Protein AF-A0A381ZLE3-F1 (afdb_monomer_lite)

Secondary structure (DSSP, 8-state):
------------HHHHHHHH-S--HHHHHHH----HHHHHHHHHHHHHHHHHHHHHHHHHHHHHHTTPPPHHHHHHHHHHHHHHHHHHHTTGGGSHHHHHHHHHHHTPPPPSSHHHHHHHHHHHHHHHHHS------------------PPP-PPP-

Structure (mmCIF, N/CA/C/O backbone):
data_AF-A0A381ZLE3-F1
#
_entry.id   AF-A0A381ZLE3-F1
#
loop_
_atom_site.group_PDB
_atom_site.id
_atom_site.type_symbol
_atom_site.label_atom_id
_atom_site.label_alt_id
_atom_site.label_comp_id
_atom_site.label_asym_id
_atom_site.label_entity_id
_atom_site.label_seq_id
_atom_site.pdbx_PDB_ins_code
_atom_site.Cartn_x
_atom_site.Cartn_y
_atom_site.Cartn_z
_atom_site.occupancy
_atom_site.B_iso_or_equiv
_atom_site.auth_seq_id
_atom_site.auth_comp_id
_atom_site.auth_asym_id
_atom_site.auth_atom_id
_atom_site.pdbx_PDB_model_num
ATOM 1 N N . MET A 1 1 ? -39.459 -28.485 33.782 1.00 35.53 1 MET A N 1
ATOM 2 C CA . MET A 1 1 ? -39.740 -27.173 33.158 1.00 35.53 1 MET A CA 1
ATOM 3 C C . MET A 1 1 ? -38.397 -26.520 32.870 1.00 35.53 1 MET A C 1
ATOM 5 O O . MET A 1 1 ? -37.631 -26.327 33.803 1.00 35.53 1 MET A O 1
ATOM 9 N N . LYS A 1 2 ? -38.031 -26.330 31.597 1.00 35.22 2 LYS A N 1
ATOM 10 C CA . LYS A 1 2 ? -36.727 -25.768 31.210 1.00 35.22 2 LYS A CA 1
ATOM 11 C C . LYS A 1 2 ? -36.874 -24.246 31.155 1.00 35.22 2 LYS A C 1
ATOM 13 O O . LYS A 1 2 ? -37.573 -23.749 30.278 1.00 35.22 2 LYS A O 1
ATOM 18 N N . ASN A 1 3 ? -36.272 -23.532 32.107 1.00 38.12 3 ASN A N 1
ATOM 19 C CA . ASN A 1 3 ? -36.198 -22.072 32.072 1.00 38.12 3 ASN A CA 1
ATOM 20 C C . ASN A 1 3 ? -35.254 -21.674 30.935 1.00 38.12 3 ASN A C 1
ATOM 22 O O . ASN A 1 3 ? -34.036 -21.793 31.051 1.00 38.12 3 ASN A O 1
ATOM 26 N N . VAL A 1 4 ? -35.838 -21.253 29.817 1.00 38.81 4 VAL A N 1
ATOM 27 C CA . VAL A 1 4 ? -35.118 -20.635 28.708 1.00 38.81 4 VAL A CA 1
ATOM 28 C C . VAL A 1 4 ? -34.637 -19.282 29.216 1.00 38.81 4 VAL A C 1
ATOM 30 O O . VAL A 1 4 ? -35.418 -18.340 29.330 1.00 38.81 4 VAL A O 1
ATOM 33 N N . GLN A 1 5 ? -33.360 -19.211 29.592 1.00 39.03 5 GLN A N 1
ATOM 34 C CA . GLN A 1 5 ? -32.674 -17.949 29.826 1.00 39.03 5 GLN A CA 1
ATOM 35 C C . GLN A 1 5 ? -32.746 -17.155 28.523 1.00 39.03 5 GLN A C 1
ATOM 37 O O . GLN A 1 5 ? -32.025 -17.431 27.567 1.00 39.03 5 GLN A O 1
ATOM 42 N N . SER A 1 6 ? -33.676 -16.203 28.466 1.00 40.16 6 SER A N 1
ATOM 43 C CA . SER A 1 6 ? -33.737 -15.220 27.400 1.00 40.16 6 SER A CA 1
ATOM 44 C C . SER A 1 6 ? -32.406 -14.478 27.398 1.00 40.16 6 SER A C 1
ATOM 46 O O . SER A 1 6 ? -32.117 -13.707 28.316 1.00 40.16 6 SER A O 1
ATOM 48 N N . SER A 1 7 ? -31.592 -14.714 26.376 1.00 47.06 7 SER A N 1
ATOM 49 C CA . SER A 1 7 ? -30.517 -13.815 25.989 1.00 47.06 7 SER A CA 1
ATOM 50 C C . SER A 1 7 ? -31.157 -12.459 25.686 1.00 47.06 7 SER A C 1
ATOM 52 O O . SER A 1 7 ? -31.645 -12.231 24.578 1.00 47.06 7 SER A O 1
ATOM 54 N N . LEU A 1 8 ? -31.253 -11.593 26.694 1.00 46.62 8 LEU A N 1
ATOM 55 C CA . LEU A 1 8 ? -31.710 -10.218 26.539 1.00 46.62 8 LEU A CA 1
ATOM 56 C C . LEU A 1 8 ? -30.741 -9.540 25.572 1.00 46.62 8 LEU A C 1
ATOM 58 O O . LEU A 1 8 ? -29.634 -9.156 25.948 1.00 46.62 8 LEU A O 1
ATOM 62 N N . GLN A 1 9 ? -31.140 -9.444 24.304 1.00 54.19 9 GLN A N 1
ATOM 63 C CA . GLN A 1 9 ? -30.477 -8.575 23.346 1.00 54.19 9 GLN A CA 1
ATOM 64 C C . GLN A 1 9 ? -30.477 -7.174 23.959 1.00 54.19 9 GLN A C 1
ATOM 66 O O . GLN A 1 9 ? -31.543 -6.615 24.224 1.00 54.19 9 GLN A O 1
ATOM 71 N N . LYS A 1 10 ? -29.285 -6.637 24.258 1.00 67.31 10 LYS A N 1
ATOM 72 C CA . LYS A 1 10 ? -29.141 -5.266 24.753 1.00 67.31 10 LYS A CA 1
ATOM 73 C C . LYS A 1 10 ? -29.778 -4.338 23.722 1.00 67.31 10 LYS A C 1
ATOM 75 O O . LYS A 1 10 ? -29.325 -4.264 22.583 1.00 67.31 10 LYS A O 1
ATOM 80 N N . GLU A 1 11 ? -30.848 -3.672 24.130 1.00 73.50 11 GLU A N 1
ATOM 81 C CA . GLU A 1 11 ? -31.544 -2.691 23.311 1.00 73.50 11 GLU A CA 1
ATOM 82 C C . GLU A 1 11 ? -30.557 -1.572 22.942 1.00 73.50 11 GLU A C 1
ATOM 84 O O . GLU A 1 11 ? -29.908 -0.993 23.814 1.00 73.50 11 GLU A O 1
ATOM 89 N N . SER A 1 12 ? -30.398 -1.289 21.649 1.00 79.19 12 SER A N 1
ATOM 90 C CA . SER A 1 12 ? -29.551 -0.185 21.188 1.00 79.19 12 SER A CA 1
ATOM 91 C C . SER A 1 12 ? -30.136 1.164 21.616 1.00 79.19 12 SER A C 1
ATOM 93 O O . SER A 1 12 ? -31.344 1.295 21.823 1.00 79.19 12 SER A O 1
ATOM 95 N N . HIS A 1 13 ? -29.302 2.209 21.678 1.00 78.88 13 HIS A N 1
ATOM 96 C CA . HIS A 1 13 ? -29.756 3.548 22.069 1.00 78.88 13 HIS A CA 1
ATOM 97 C C . HIS A 1 13 ? -30.965 4.035 21.253 1.00 78.88 13 HI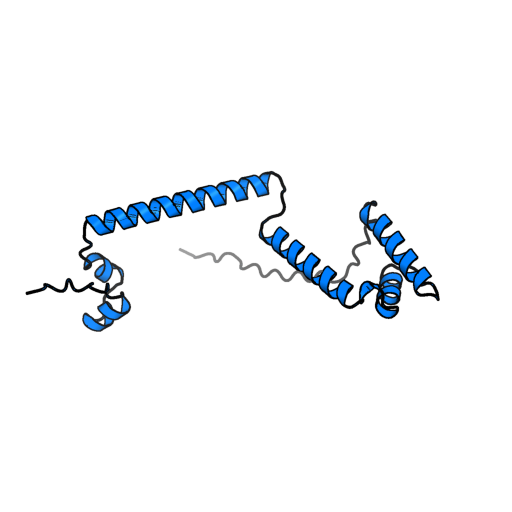S A C 1
ATOM 99 O O . HIS A 1 13 ? -31.898 4.606 21.814 1.00 78.88 13 HIS A O 1
ATOM 105 N N . ASN A 1 14 ? -30.976 3.763 19.945 1.00 82.06 14 ASN A N 1
ATOM 106 C CA . ASN A 1 14 ? -32.079 4.140 19.063 1.00 82.06 14 ASN A CA 1
ATOM 107 C C . ASN A 1 14 ? -33.365 3.363 19.375 1.00 82.06 14 ASN A C 1
ATOM 109 O O . ASN A 1 14 ? -34.442 3.952 19.368 1.00 82.06 14 ASN A O 1
ATOM 113 N N . GLN A 1 15 ? -33.266 2.070 19.695 1.00 84.12 15 GLN A N 1
ATOM 114 C CA . GLN A 1 15 ? -34.423 1.262 20.093 1.00 84.12 15 GLN A CA 1
ATOM 115 C C . GLN A 1 15 ? -35.011 1.760 21.422 1.00 84.12 15 GLN A C 1
ATOM 117 O O . GLN A 1 15 ? -36.205 2.042 21.493 1.00 84.12 15 GLN A O 1
ATOM 122 N N . TYR A 1 16 ? -34.158 2.012 22.419 1.00 78.81 16 TYR A N 1
ATOM 123 C CA . TYR A 1 16 ? -34.592 2.531 23.715 1.00 78.81 16 TYR A CA 1
ATOM 124 C C . TYR A 1 16 ? -35.221 3.923 23.580 1.00 78.81 16 TYR A C 1
ATOM 126 O O . TYR A 1 16 ? -36.303 4.171 24.102 1.00 78.81 16 TYR A O 1
ATOM 134 N N . ARG A 1 17 ? -34.609 4.821 22.798 1.00 80.38 17 ARG A N 1
ATOM 135 C CA . ARG A 1 17 ? -35.159 6.152 22.501 1.00 80.38 17 ARG A CA 1
ATOM 136 C C . ARG A 1 17 ? -36.536 6.084 21.833 1.00 80.38 17 ARG A C 1
ATOM 138 O O . ARG A 1 17 ? -37.420 6.856 22.187 1.00 80.38 17 ARG A O 1
ATOM 145 N N . ASN A 1 18 ? -36.749 5.153 20.908 1.00 83.75 18 ASN A N 1
ATOM 146 C CA . ASN A 1 18 ? -38.061 4.966 20.285 1.00 83.75 18 ASN A CA 1
ATOM 147 C C . ASN A 1 18 ? -39.123 4.478 21.289 1.00 83.75 18 ASN A C 1
ATOM 149 O O . ASN A 1 18 ? -40.297 4.794 21.124 1.00 83.75 18 ASN A O 1
ATOM 153 N N . ARG A 1 19 ? -38.719 3.755 22.343 1.00 82.94 19 ARG A N 1
ATOM 154 C CA . ARG A 1 19 ? -39.610 3.226 23.386 1.00 82.94 19 ARG A CA 1
ATOM 155 C C . ARG A 1 19 ? -39.943 4.227 24.496 1.00 82.94 19 ARG A C 1
ATOM 157 O O . ARG A 1 19 ? -41.088 4.274 24.931 1.00 82.94 19 ARG A O 1
ATOM 164 N N . VAL A 1 20 ? -38.964 4.994 24.983 1.00 81.62 20 VAL A N 1
ATOM 165 C CA . VAL A 1 20 ? -39.142 5.934 26.116 1.00 81.62 20 VAL A CA 1
ATOM 166 C C . VAL A 1 20 ? -39.232 7.411 25.706 1.00 81.62 20 VAL A C 1
ATOM 168 O O . VAL A 1 20 ? -39.428 8.273 26.559 1.00 81.62 20 VAL A O 1
ATOM 171 N N . GLY A 1 21 ? -39.128 7.727 24.413 1.00 82.62 21 GLY A N 1
ATOM 172 C CA . GLY A 1 21 ? -39.251 9.088 23.886 1.00 82.62 21 GLY A CA 1
ATOM 173 C C . GLY A 1 21 ? -37.918 9.843 23.790 1.00 82.62 21 GLY A C 1
ATOM 174 O O . GLY A 1 21 ? -36.839 9.255 23.701 1.00 82.62 21 GLY A O 1
ATOM 175 N N . ARG A 1 22 ? -37.970 11.186 23.750 1.00 80.19 22 ARG A N 1
ATOM 176 C CA . ARG A 1 22 ? -36.767 12.036 23.633 1.00 80.19 22 ARG A CA 1
ATOM 177 C C . ARG A 1 22 ? -35.926 11.964 24.906 1.00 80.19 22 ARG A C 1
ATOM 179 O O . ARG A 1 22 ? -36.110 12.749 25.828 1.00 80.19 22 ARG A O 1
ATOM 186 N N . ILE A 1 23 ? -34.959 11.064 24.903 1.00 81.56 23 ILE A N 1
ATOM 187 C CA . ILE A 1 23 ? -33.950 10.943 25.949 1.00 81.56 23 ILE A CA 1
ATOM 188 C C . ILE A 1 23 ? -32.556 11.210 25.376 1.00 81.56 23 ILE A C 1
ATOM 190 O O . ILE A 1 23 ? -32.327 11.063 24.169 1.00 81.56 23 ILE A O 1
ATOM 194 N N . SER A 1 24 ? -31.599 11.529 26.241 1.00 80.94 24 SER A N 1
ATOM 195 C CA . SER A 1 24 ? -30.193 11.590 25.843 1.00 80.94 24 SER A CA 1
ATOM 196 C C . SER A 1 24 ? -29.525 10.209 25.872 1.00 80.94 24 SER A C 1
ATOM 198 O O . SER A 1 24 ? -29.945 9.298 26.592 1.00 80.94 24 SER A O 1
ATOM 200 N N . GLY A 1 25 ? -28.434 10.054 25.115 1.00 79.31 25 GLY A N 1
ATOM 201 C CA . GLY A 1 25 ? -27.574 8.865 25.188 1.00 79.31 25 GLY A CA 1
ATOM 202 C C . GLY A 1 25 ? -27.047 8.603 26.598 1.00 79.31 25 GLY A C 1
ATOM 203 O O . GLY A 1 25 ? -26.995 7.457 27.036 1.00 79.31 25 GLY A O 1
ATOM 204 N N . HIS A 1 26 ? -26.755 9.668 27.344 1.00 80.12 26 HIS A N 1
ATOM 205 C CA . HIS A 1 26 ? -26.328 9.573 28.735 1.00 80.12 26 HIS A CA 1
ATOM 206 C C . HIS A 1 26 ? -27.421 8.983 29.642 1.00 80.12 26 HIS A C 1
ATOM 208 O O . HIS A 1 26 ? -27.144 8.068 30.411 1.00 80.12 26 HIS A O 1
ATOM 214 N N . GLN A 1 27 ? -28.673 9.437 29.516 1.00 79.50 27 GLN A N 1
ATOM 215 C CA . GLN A 1 27 ? -29.795 8.885 30.289 1.00 79.50 27 GLN A CA 1
ATOM 216 C C . GLN A 1 27 ? -30.044 7.407 29.967 1.00 79.50 27 GLN A C 1
ATOM 218 O O . GLN A 1 27 ? -30.309 6.618 30.871 1.00 79.50 27 GLN A O 1
ATOM 223 N N . HIS A 1 28 ? -29.915 7.015 28.695 1.00 80.94 28 HIS A N 1
ATOM 224 C CA . HIS A 1 28 ? -29.969 5.607 28.308 1.00 80.94 28 HIS A CA 1
ATOM 225 C C . HIS A 1 28 ? -28.863 4.794 28.983 1.00 80.94 28 HIS A C 1
ATOM 227 O O . HIS A 1 28 ? -29.154 3.768 29.590 1.00 80.94 28 HIS A O 1
ATOM 233 N N . LEU A 1 29 ? -27.619 5.270 28.934 1.00 78.00 29 LEU A N 1
ATOM 234 C CA . LEU A 1 29 ? -26.483 4.587 29.547 1.00 78.00 29 LEU A CA 1
ATOM 235 C C . LEU A 1 29 ? -26.682 4.397 31.058 1.00 78.00 29 LEU A C 1
ATOM 237 O O . LEU A 1 29 ? -26.491 3.295 31.559 1.00 78.00 29 LEU A O 1
ATOM 241 N N . MET A 1 30 ? -27.142 5.434 31.765 1.00 80.62 30 MET A N 1
ATOM 242 C CA . MET A 1 30 ? -27.396 5.364 33.212 1.00 80.62 30 MET A CA 1
ATOM 243 C C . MET A 1 30 ? -28.587 4.469 33.576 1.00 80.62 30 MET A C 1
ATOM 245 O O . MET A 1 30 ? -28.649 3.945 34.684 1.00 80.62 30 MET A O 1
ATOM 249 N N . SER A 1 31 ? -29.525 4.261 32.648 1.00 77.38 31 SER A N 1
ATOM 250 C CA . SER A 1 31 ? -30.648 3.335 32.841 1.00 77.38 31 SER A CA 1
ATOM 251 C C . SER A 1 31 ? -30.262 1.860 32.676 1.00 77.38 31 SER A C 1
ATOM 253 O O . SER A 1 31 ? -31.004 0.979 33.116 1.00 77.38 31 SER A O 1
ATOM 255 N N . GLN A 1 32 ? -29.110 1.570 32.059 1.00 75.25 32 GLN A N 1
ATOM 256 C CA . GLN A 1 32 ? -28.642 0.200 31.891 1.00 75.25 32 GLN A CA 1
ATOM 257 C C . GLN A 1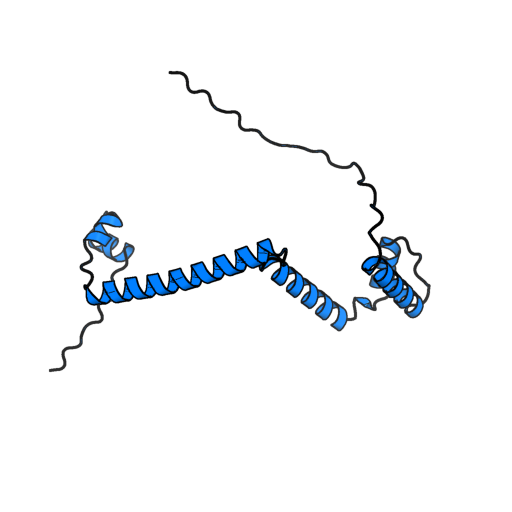 32 ? -28.112 -0.342 33.220 1.00 75.25 32 GLN A C 1
ATOM 259 O O . GLN A 1 32 ? -27.094 0.104 33.744 1.00 75.25 32 GLN A O 1
ATOM 264 N N . LYS A 1 33 ? -28.776 -1.371 33.749 1.00 74.81 33 LYS A N 1
ATOM 265 C CA . LYS A 1 33 ? -28.224 -2.184 34.834 1.00 74.81 33 LYS A CA 1
ATOM 266 C C . LYS A 1 33 ? -27.282 -3.215 34.223 1.00 74.81 33 LYS A C 1
ATOM 268 O O . LYS A 1 33 ? -27.725 -4.258 33.753 1.00 74.81 33 LYS A O 1
ATOM 273 N N . VAL A 1 34 ? -25.993 -2.889 34.173 1.00 72.44 34 VAL A N 1
ATOM 274 C CA . VAL A 1 34 ? -24.963 -3.829 33.718 1.00 72.44 34 VAL A CA 1
ATOM 275 C C . VAL A 1 34 ? -24.628 -4.773 34.867 1.00 72.44 34 VAL A C 1
ATOM 277 O O . VAL A 1 34 ? -24.323 -4.325 35.972 1.00 72.44 34 VAL A O 1
ATOM 280 N N . ASP A 1 35 ? -24.689 -6.075 34.604 1.00 81.56 35 ASP A N 1
ATOM 281 C CA . ASP A 1 35 ? -24.253 -7.094 35.554 1.00 81.56 35 ASP A CA 1
ATOM 282 C C . ASP A 1 35 ? -22.752 -6.904 35.872 1.00 81.56 35 ASP A C 1
ATOM 284 O O . ASP A 1 35 ? -21.945 -6.802 34.937 1.00 81.56 35 ASP A O 1
ATOM 288 N N . PRO A 1 36 ? -22.344 -6.834 37.157 1.00 83.50 36 PRO A N 1
ATOM 289 C CA . PRO A 1 36 ? -20.940 -6.708 37.536 1.00 83.50 36 PRO A CA 1
ATOM 290 C C . PRO A 1 36 ? -20.008 -7.727 36.870 1.00 83.50 36 PRO A C 1
ATOM 292 O O . PRO A 1 36 ? -18.857 -7.384 36.604 1.00 83.50 36 PRO A O 1
ATOM 295 N N . SER A 1 37 ? -20.489 -8.943 36.577 1.00 80.75 37 SER A N 1
ATOM 296 C CA . SER A 1 37 ? -19.701 -9.970 35.879 1.00 80.75 37 SER A CA 1
ATOM 297 C C . SER A 1 37 ? -19.360 -9.544 34.440 1.00 80.75 37 SER A C 1
ATOM 299 O O . SER A 1 37 ? -18.188 -9.433 34.086 1.00 80.75 37 SER A O 1
ATOM 301 N N . GLN A 1 38 ? -20.370 -9.147 33.661 1.00 82.00 38 GLN A N 1
ATOM 302 C CA . GLN A 1 38 ? -20.219 -8.667 32.284 1.00 82.00 38 GLN A CA 1
ATOM 303 C C . GLN A 1 38 ? -19.344 -7.416 32.199 1.00 82.00 38 GLN A C 1
ATOM 305 O O . GLN A 1 38 ? -18.572 -7.252 31.255 1.00 82.00 38 GLN A O 1
ATOM 310 N N . ARG A 1 39 ? -19.449 -6.525 33.193 1.00 83.69 39 ARG A N 1
ATOM 311 C CA . ARG A 1 39 ? -18.613 -5.323 33.256 1.00 83.69 39 ARG A CA 1
ATOM 312 C C . ARG A 1 39 ? -17.136 -5.673 33.433 1.00 83.69 39 ARG A C 1
ATOM 314 O O . ARG A 1 39 ? -16.294 -5.012 32.834 1.00 83.69 39 ARG A O 1
ATOM 321 N N . ARG A 1 40 ? -16.811 -6.693 34.236 1.00 85.94 40 ARG A N 1
ATOM 322 C CA . ARG A 1 40 ? -15.423 -7.152 34.413 1.00 85.94 40 ARG A CA 1
ATOM 323 C C . ARG A 1 40 ? -14.855 -7.711 33.112 1.00 85.94 40 ARG A C 1
ATOM 325 O O . ARG A 1 40 ? -13.782 -7.279 32.714 1.00 85.94 40 ARG A O 1
ATOM 332 N N . GLU A 1 41 ? -15.607 -8.559 32.414 1.00 87.56 41 GLU A N 1
ATOM 333 C CA . GLU A 1 41 ? -15.198 -9.105 31.109 1.00 87.56 41 GLU A CA 1
ATOM 334 C C . GLU A 1 41 ? -15.027 -8.016 30.035 1.00 87.56 41 GLU A C 1
ATOM 336 O O . GLU A 1 41 ? -14.194 -8.123 29.137 1.00 87.56 41 GLU A O 1
ATOM 341 N N . GLU A 1 42 ? -15.838 -6.957 30.068 1.00 87.62 42 GLU A N 1
ATOM 342 C CA . GLU A 1 42 ? -15.689 -5.814 29.161 1.00 87.62 42 GLU A CA 1
ATOM 343 C C . GLU A 1 42 ? -14.429 -4.994 29.467 1.00 87.62 42 GLU A C 1
ATOM 345 O O . GLU A 1 42 ? -13.694 -4.645 28.544 1.00 87.62 42 GLU A O 1
ATOM 350 N N . ILE A 1 43 ? -14.146 -4.742 30.749 1.00 91.00 43 ILE A N 1
ATOM 351 C CA . ILE A 1 43 ? -12.917 -4.065 31.188 1.00 91.00 43 ILE A CA 1
ATOM 352 C C . ILE A 1 43 ? -11.684 -4.885 30.799 1.00 91.00 43 ILE A C 1
ATOM 354 O O . ILE A 1 43 ? -10.718 -4.323 30.288 1.00 91.00 43 ILE A O 1
ATOM 358 N N .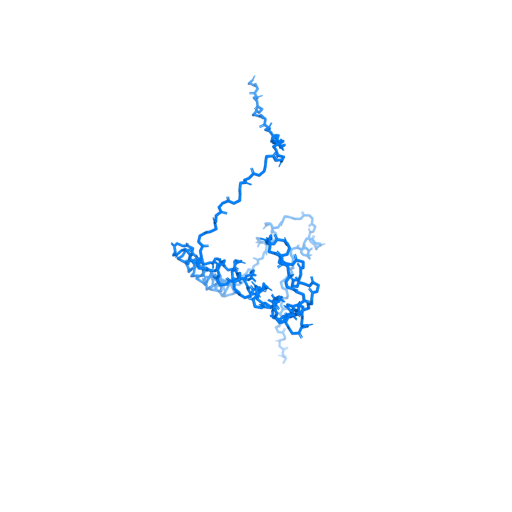 GLU A 1 44 ? -11.729 -6.201 30.997 1.00 93.19 44 GLU A N 1
ATOM 359 C CA . GLU A 1 44 ? -10.646 -7.109 30.626 1.00 93.19 44 GLU A CA 1
ATOM 360 C C . GLU A 1 44 ? -10.384 -7.056 29.116 1.00 93.19 44 GLU A C 1
ATOM 362 O O . GLU A 1 44 ? -9.283 -6.694 28.701 1.00 93.19 44 GLU A O 1
ATOM 367 N N . ARG A 1 45 ? -11.417 -7.246 28.284 1.00 92.62 45 ARG A N 1
ATOM 368 C CA . ARG A 1 45 ? -11.301 -7.115 26.819 1.00 92.62 45 ARG A CA 1
ATOM 369 C C . ARG A 1 45 ? -10.775 -5.751 26.378 1.00 92.62 45 ARG A C 1
ATOM 371 O O . ARG A 1 45 ? -9.971 -5.673 25.449 1.00 92.62 45 ARG A O 1
ATOM 378 N N . PHE A 1 46 ? -11.220 -4.673 27.024 1.00 94.56 46 PHE A N 1
ATOM 379 C CA . PHE A 1 46 ? -10.735 -3.327 26.732 1.00 94.56 46 PHE A CA 1
ATOM 380 C C . PHE A 1 46 ? -9.249 -3.174 27.077 1.00 94.56 46 PHE A C 1
ATOM 382 O O . PHE A 1 46 ? -8.494 -2.604 26.286 1.00 94.56 46 PHE A O 1
ATOM 389 N N . SER A 1 47 ? -8.818 -3.702 28.224 1.00 94.75 47 SER A N 1
ATOM 390 C CA . SER A 1 47 ? -7.419 -3.659 28.654 1.00 94.75 47 SER A CA 1
ATOM 391 C C . SER A 1 47 ? -6.507 -4.451 27.712 1.00 94.75 47 SER A C 1
ATOM 393 O O . SER A 1 47 ? -5.489 -3.925 27.263 1.00 94.75 47 SER A O 1
ATOM 395 N N . GLU A 1 48 ? -6.920 -5.652 27.295 1.00 95.94 48 GLU A N 1
ATOM 396 C CA . GLU A 1 48 ? -6.197 -6.456 26.307 1.00 95.94 48 GLU A CA 1
ATOM 397 C C . GLU A 1 48 ? -6.081 -5.751 24.952 1.00 95.94 48 GLU A C 1
ATOM 399 O O . GLU A 1 48 ? -5.007 -5.724 24.345 1.00 95.94 48 GLU A O 1
ATOM 404 N N . ALA A 1 49 ? -7.180 -5.174 24.457 1.00 95.81 49 ALA A N 1
ATOM 405 C CA . ALA A 1 49 ? -7.181 -4.441 23.196 1.00 95.81 49 ALA A CA 1
ATOM 406 C C . ALA A 1 49 ? -6.272 -3.206 23.267 1.00 95.81 49 ALA A C 1
ATOM 408 O O . ALA A 1 49 ? -5.500 -2.959 22.339 1.00 95.81 49 ALA A O 1
ATOM 409 N N . SER A 1 50 ? -6.324 -2.474 24.381 1.00 94.62 50 SER A N 1
ATOM 410 C CA . SER A 1 50 ? -5.485 -1.298 24.619 1.00 94.62 50 SER A CA 1
ATOM 411 C C . SER A 1 50 ? -4.004 -1.669 24.613 1.00 94.62 50 SER A C 1
ATOM 413 O O . SER A 1 50 ? -3.243 -1.072 23.858 1.00 94.62 50 SER A O 1
ATOM 415 N N . ALA A 1 51 ? -3.613 -2.727 25.331 1.00 96.12 51 ALA A N 1
ATOM 416 C CA . ALA A 1 51 ? -2.230 -3.205 25.358 1.00 96.12 51 ALA A CA 1
ATOM 417 C C . ALA A 1 51 ? -1.727 -3.641 23.967 1.00 96.12 51 ALA A C 1
ATOM 419 O O . ALA A 1 51 ? -0.584 -3.377 23.590 1.00 96.12 51 ALA A O 1
ATOM 420 N N . ARG A 1 52 ? -2.584 -4.282 23.158 1.00 95.31 52 ARG A N 1
ATOM 421 C CA . ARG A 1 52 ? -2.244 -4.649 21.770 1.00 95.31 52 ARG A CA 1
ATOM 422 C C . ARG A 1 52 ? -2.016 -3.423 20.890 1.00 95.31 52 ARG A C 1
ATOM 424 O O . ARG A 1 52 ? -1.081 -3.415 20.090 1.00 95.31 52 ARG A O 1
ATOM 431 N N . ILE A 1 53 ? -2.880 -2.417 21.009 1.00 95.12 53 ILE A N 1
ATOM 432 C CA . ILE A 1 53 ? -2.778 -1.177 20.235 1.00 95.12 53 ILE A CA 1
ATOM 433 C C . ILE A 1 53 ? -1.534 -0.399 20.657 1.00 95.12 53 ILE A C 1
ATOM 435 O O . ILE A 1 53 ? -0.777 0.027 19.791 1.00 95.12 53 ILE A O 1
ATOM 439 N N . GLU A 1 54 ? -1.285 -0.276 21.957 1.00 95.62 54 GLU A N 1
ATOM 440 C CA . GLU A 1 54 ? -0.110 0.401 22.504 1.00 95.62 54 GLU A CA 1
ATOM 441 C C . GLU A 1 54 ? 1.183 -0.235 21.990 1.00 95.62 54 GLU A C 1
ATOM 443 O O . GLU A 1 54 ? 2.012 0.452 21.396 1.00 95.62 54 GLU A O 1
ATOM 448 N N . LYS A 1 55 ? 1.300 -1.567 22.073 1.00 95.56 55 LYS A N 1
ATOM 449 C CA . LYS A 1 55 ? 2.445 -2.299 21.514 1.00 95.56 55 LYS A CA 1
ATOM 450 C C . LYS A 1 55 ? 2.639 -2.029 20.019 1.00 95.56 55 LYS A C 1
ATOM 452 O O . LYS A 1 55 ? 3.769 -1.866 19.563 1.00 95.56 55 LYS A O 1
ATOM 457 N N . LYS A 1 56 ? 1.549 -1.987 19.244 1.00 93.12 56 LYS A N 1
ATOM 458 C CA . LYS A 1 56 ? 1.609 -1.698 17.806 1.00 93.12 56 LYS A CA 1
ATOM 459 C C . LYS A 1 56 ? 2.105 -0.275 17.546 1.00 93.12 56 LYS A C 1
ATOM 461 O O . LYS A 1 56 ? 3.010 -0.093 16.737 1.00 93.12 56 LYS A O 1
ATOM 466 N N . VAL A 1 57 ? 1.553 0.711 18.246 1.00 90.88 57 VAL A N 1
ATOM 467 C CA . VAL A 1 57 ? 1.961 2.115 18.118 1.00 90.88 57 VAL A CA 1
ATOM 468 C C . VAL A 1 57 ? 3.433 2.282 18.490 1.00 90.88 57 VAL A C 1
ATOM 470 O O . VAL A 1 57 ? 4.169 2.915 17.741 1.00 90.88 57 VAL A O 1
ATOM 473 N N . GLN A 1 58 ? 3.888 1.652 19.576 1.00 91.00 58 GLN A N 1
ATOM 474 C CA . GLN A 1 58 ? 5.294 1.658 19.982 1.00 91.00 58 GLN A CA 1
ATOM 475 C C . GLN A 1 58 ? 6.204 1.128 18.865 1.00 91.00 58 GLN A C 1
ATOM 477 O O . GLN A 1 58 ? 7.166 1.790 18.484 1.00 91.00 58 GLN A O 1
ATOM 482 N N . SER A 1 59 ? 5.853 -0.025 18.282 1.00 87.00 59 SER A N 1
ATOM 483 C CA . SER A 1 59 ? 6.627 -0.616 17.185 1.00 87.00 59 SER A CA 1
ATOM 484 C C . SER A 1 59 ? 6.654 0.263 15.931 1.00 87.00 59 SER A C 1
ATOM 486 O O . SER A 1 59 ? 7.684 0.359 15.272 1.00 87.00 59 SER A O 1
ATOM 488 N N . GLU A 1 60 ? 5.552 0.950 15.613 1.00 83.69 60 GLU A N 1
ATOM 489 C CA . GLU A 1 60 ? 5.496 1.879 14.481 1.00 83.69 60 GLU A CA 1
ATOM 490 C C . GLU A 1 60 ? 6.339 3.137 14.739 1.00 83.69 60 GLU A C 1
ATOM 492 O O . GLU A 1 60 ? 7.000 3.625 13.824 1.00 83.69 60 GLU A O 1
ATOM 497 N N . ILE A 1 61 ? 6.361 3.652 15.974 1.00 85.19 61 ILE A N 1
ATOM 498 C CA . ILE A 1 61 ? 7.214 4.785 16.363 1.00 85.19 61 ILE A CA 1
ATOM 499 C C . ILE A 1 61 ? 8.692 4.404 16.257 1.00 85.19 61 ILE A C 1
ATOM 501 O O . ILE A 1 61 ? 9.472 5.167 15.686 1.00 85.19 61 ILE A O 1
ATOM 505 N N . GLU A 1 62 ? 9.079 3.232 16.766 1.00 84.94 62 GLU A N 1
ATOM 506 C CA . GLU A 1 62 ? 10.448 2.722 16.644 1.00 84.94 62 GLU A CA 1
ATOM 507 C C . GLU A 1 62 ? 10.844 2.560 15.173 1.00 84.94 62 GLU A C 1
ATOM 509 O O . GLU A 1 62 ? 11.903 3.038 14.763 1.00 84.94 62 GLU A O 1
ATOM 514 N N . GLU A 1 63 ? 9.966 1.987 14.351 1.00 77.31 63 GLU A N 1
ATOM 515 C CA . GLU A 1 63 ? 10.194 1.837 12.916 1.00 77.31 63 GLU A CA 1
ATOM 516 C C . GLU A 1 63 ? 10.399 3.196 12.218 1.00 77.31 63 GLU A C 1
ATOM 518 O O . GLU A 1 63 ? 11.352 3.377 11.457 1.00 77.31 63 GLU A O 1
ATOM 523 N N . ILE A 1 64 ? 9.561 4.189 12.527 1.00 75.75 64 ILE A N 1
ATOM 524 C CA . ILE A 1 64 ? 9.712 5.557 12.012 1.00 75.75 64 ILE A CA 1
ATOM 525 C C . ILE A 1 64 ? 11.033 6.178 12.486 1.00 75.75 64 ILE A C 1
ATOM 527 O O . ILE A 1 64 ? 11.723 6.815 11.690 1.00 75.75 64 ILE A O 1
ATOM 531 N N . SER A 1 65 ? 11.406 5.982 13.755 1.00 73.38 65 SER A N 1
ATOM 532 C CA . SER A 1 65 ? 12.646 6.528 14.324 1.00 73.38 65 SER A CA 1
ATOM 533 C C . SER A 1 65 ? 13.906 5.952 13.669 1.00 73.38 65 SER A C 1
ATOM 535 O O . SER A 1 65 ? 14.890 6.666 13.496 1.00 73.38 65 SER A O 1
ATOM 537 N N . GLN A 1 66 ? 13.852 4.692 13.227 1.00 80.88 66 GLN A N 1
ATOM 538 C CA . GLN A 1 66 ? 14.929 4.022 12.495 1.00 80.88 66 GLN A CA 1
ATOM 539 C C . GLN A 1 66 ? 14.961 4.391 11.001 1.00 80.88 66 GLN A C 1
ATOM 541 O O . GLN A 1 66 ? 15.762 3.846 10.243 1.00 80.88 66 GLN A O 1
ATOM 546 N N . GLY A 1 67 ? 14.092 5.306 10.552 1.00 71.12 67 GLY A N 1
ATOM 547 C CA . GLY A 1 67 ? 13.983 5.704 9.148 1.00 71.12 67 GLY A CA 1
ATOM 548 C C . GLY A 1 67 ? 13.415 4.605 8.249 1.00 71.12 67 GLY A C 1
ATOM 549 O O . GLY A 1 67 ? 13.504 4.703 7.022 1.00 71.12 67 GLY A O 1
ATOM 550 N N . ALA A 1 68 ? 12.831 3.555 8.830 1.00 69.31 68 ALA A N 1
ATOM 551 C CA . ALA A 1 68 ? 12.231 2.491 8.056 1.00 69.31 68 ALA A CA 1
ATOM 552 C C . ALA A 1 68 ? 10.944 2.990 7.370 1.00 69.31 68 ALA A C 1
ATOM 554 O O . ALA A 1 68 ? 10.213 3.849 7.882 1.00 69.31 68 ALA A O 1
ATOM 555 N N . PRO A 1 69 ? 10.665 2.502 6.150 1.00 70.75 69 PRO A N 1
ATOM 556 C CA . PRO A 1 69 ? 9.527 2.963 5.379 1.00 70.75 69 PRO A CA 1
ATOM 557 C C . PRO A 1 69 ? 8.221 2.651 6.112 1.00 70.75 69 PRO A C 1
ATOM 559 O O . PRO A 1 69 ? 7.917 1.493 6.385 1.00 70.75 69 PRO A O 1
ATOM 562 N N . THR A 1 70 ? 7.414 3.686 6.361 1.00 74.56 70 THR A N 1
ATOM 563 C CA . THR A 1 70 ? 6.088 3.551 6.993 1.00 74.56 70 THR A CA 1
ATOM 564 C C . THR A 1 70 ? 5.230 2.470 6.325 1.00 74.56 70 THR A C 1
ATOM 566 O O . THR A 1 70 ? 5.360 2.210 5.127 1.00 74.56 70 THR A O 1
ATOM 569 N N . VAL A 1 71 ? 4.263 1.896 7.048 1.00 77.69 71 VAL A N 1
ATOM 570 C CA . VAL A 1 71 ? 3.307 0.905 6.505 1.00 77.69 71 VAL A CA 1
ATOM 571 C C . VAL A 1 71 ? 2.673 1.372 5.187 1.00 77.69 71 VAL A C 1
ATOM 573 O O . VAL A 1 71 ? 2.596 0.614 4.219 1.00 77.69 71 VAL A O 1
ATOM 576 N N . ARG A 1 72 ? 2.289 2.651 5.100 1.00 76.56 72 ARG A N 1
ATOM 577 C CA . ARG A 1 72 ? 1.753 3.254 3.869 1.00 76.56 72 ARG A CA 1
ATOM 578 C C . ARG A 1 72 ? 2.781 3.264 2.735 1.00 76.56 72 ARG A C 1
ATOM 580 O O . ARG A 1 72 ? 2.423 3.045 1.580 1.00 76.56 72 ARG A O 1
ATOM 587 N N . HIS A 1 73 ? 4.046 3.539 3.042 1.00 79.19 73 HIS A N 1
ATOM 588 C CA . HIS A 1 73 ? 5.129 3.470 2.066 1.00 79.19 73 HIS A CA 1
ATOM 589 C C . HIS A 1 73 ? 5.351 2.029 1.589 1.00 79.19 73 HIS A C 1
ATOM 591 O O . HIS A 1 73 ? 5.403 1.803 0.383 1.00 79.19 73 HIS A O 1
ATOM 597 N N . LYS A 1 74 ? 5.369 1.048 2.499 1.00 81.69 74 LYS A N 1
ATOM 598 C CA . LYS A 1 74 ? 5.452 -0.380 2.149 1.00 81.69 74 LYS A CA 1
ATOM 599 C C . LYS A 1 74 ? 4.311 -0.805 1.228 1.00 81.69 74 LYS A C 1
ATOM 601 O O . LYS A 1 74 ? 4.561 -1.397 0.186 1.00 81.69 74 LYS A O 1
ATOM 606 N N . GLN A 1 75 ? 3.071 -0.433 1.546 1.00 84.25 75 GLN A N 1
ATOM 607 C CA . GLN A 1 75 ? 1.913 -0.722 0.693 1.00 84.25 75 GLN A CA 1
ATOM 608 C C . GLN A 1 75 ? 2.052 -0.110 -0.705 1.00 84.25 75 GLN A C 1
ATOM 610 O O . GLN A 1 75 ? 1.771 -0.777 -1.699 1.00 84.25 75 GLN A O 1
ATOM 615 N N . LYS A 1 76 ? 2.533 1.137 -0.804 1.00 85.00 76 LYS A N 1
ATOM 616 C CA . LYS A 1 76 ? 2.819 1.769 -2.101 1.00 85.00 76 LYS A CA 1
ATOM 617 C C . LYS A 1 76 ? 3.906 1.025 -2.878 1.00 85.00 76 LYS A C 1
ATOM 619 O O . LYS A 1 76 ? 3.765 0.867 -4.088 1.00 85.00 76 LYS A O 1
ATOM 624 N N . LEU A 1 77 ? 4.970 0.574 -2.211 1.00 84.19 77 LEU A N 1
ATOM 625 C CA . LEU A 1 77 ? 6.031 -0.210 -2.846 1.00 84.19 77 LEU A CA 1
ATOM 626 C C . LEU A 1 77 ? 5.499 -1.544 -3.374 1.00 84.19 77 LEU A C 1
ATOM 628 O O . LEU A 1 77 ? 5.769 -1.876 -4.524 1.00 84.19 77 LEU A O 1
ATOM 632 N N . VAL A 1 78 ? 4.691 -2.255 -2.584 1.00 87.31 78 VAL A N 1
ATOM 633 C CA . VAL A 1 78 ? 4.051 -3.513 -2.999 1.00 87.31 78 VAL A CA 1
ATOM 634 C C . VAL A 1 78 ? 3.132 -3.286 -4.198 1.00 87.31 78 VAL A C 1
ATOM 636 O O . VAL A 1 78 ? 3.243 -3.989 -5.197 1.00 87.31 78 VAL A O 1
ATOM 639 N N . ALA A 1 79 ? 2.276 -2.262 -4.159 1.00 90.06 79 ALA A N 1
ATOM 640 C CA . ALA A 1 79 ? 1.405 -1.928 -5.286 1.00 90.06 79 ALA A CA 1
ATOM 641 C C . ALA A 1 79 ? 2.209 -1.612 -6.559 1.00 90.06 79 ALA A C 1
ATOM 643 O O . ALA A 1 79 ? 1.880 -2.096 -7.641 1.00 90.06 79 ALA A O 1
ATOM 644 N N . LYS A 1 80 ? 3.305 -0.853 -6.426 1.00 88.38 80 LYS A N 1
ATOM 645 C CA . LYS A 1 80 ? 4.210 -0.546 -7.539 1.00 88.38 80 LYS A CA 1
ATOM 646 C C . LYS A 1 80 ? 4.882 -1.807 -8.091 1.00 88.38 80 LYS A C 1
ATOM 648 O O . LYS A 1 80 ? 4.959 -1.957 -9.304 1.00 88.38 80 LYS A O 1
ATOM 653 N N . GLN A 1 81 ? 5.356 -2.706 -7.230 1.00 89.00 81 GLN A N 1
ATOM 654 C CA . GLN A 1 81 ? 5.962 -3.972 -7.653 1.00 89.00 81 GLN A CA 1
ATOM 655 C C . GLN A 1 81 ? 4.955 -4.862 -8.382 1.00 89.00 81 GLN A C 1
ATOM 657 O O . GLN A 1 81 ? 5.282 -5.397 -9.438 1.00 89.00 81 GLN A O 1
ATOM 662 N N . ASN A 1 82 ? 3.726 -4.954 -7.876 1.00 91.81 82 ASN A N 1
ATOM 663 C CA . ASN A 1 82 ? 2.660 -5.721 -8.516 1.00 91.81 82 ASN A CA 1
ATOM 664 C C . ASN A 1 82 ? 2.323 -5.167 -9.904 1.00 91.81 82 ASN A C 1
ATOM 666 O O . ASN A 1 82 ? 2.188 -5.939 -10.849 1.00 91.81 82 ASN A O 1
ATOM 670 N N . GLN A 1 83 ? 2.252 -3.839 -10.045 1.00 90.00 83 GLN A N 1
ATOM 671 C CA . GLN A 1 83 ? 2.041 -3.199 -11.343 1.00 90.00 83 GLN A CA 1
ATOM 672 C C . GLN A 1 83 ? 3.180 -3.519 -12.319 1.00 90.00 83 GLN A C 1
ATOM 674 O O . GLN A 1 83 ? 2.926 -3.943 -13.441 1.00 90.00 83 GLN A O 1
ATOM 679 N N . ILE A 1 84 ? 4.437 -3.398 -11.876 1.00 87.56 84 ILE A N 1
ATOM 680 C CA . ILE A 1 84 ? 5.608 -3.730 -12.702 1.00 87.56 84 ILE A CA 1
ATOM 681 C C . ILE A 1 84 ? 5.581 -5.205 -13.124 1.00 87.56 84 ILE A C 1
ATOM 683 O O . ILE A 1 84 ? 5.871 -5.519 -14.276 1.00 87.56 84 ILE A O 1
ATOM 687 N N . ALA A 1 85 ? 5.239 -6.116 -12.212 1.00 91.44 85 ALA A N 1
ATOM 688 C CA . ALA A 1 85 ? 5.150 -7.542 -12.509 1.00 91.44 85 ALA A CA 1
ATOM 689 C C . ALA A 1 85 ? 4.056 -7.834 -13.544 1.00 91.44 85 ALA A C 1
ATOM 691 O O . ALA A 1 85 ? 4.294 -8.576 -14.497 1.00 91.44 85 ALA A O 1
ATOM 692 N N . TYR A 1 86 ? 2.890 -7.206 -13.391 1.00 91.44 86 TYR A N 1
ATOM 693 C CA . TYR A 1 86 ? 1.783 -7.315 -14.335 1.00 91.44 86 TYR A CA 1
ATOM 694 C C . TYR A 1 86 ? 2.161 -6.791 -15.728 1.00 91.44 86 TYR A C 1
ATOM 696 O O . TYR A 1 86 ? 1.988 -7.486 -16.730 1.00 91.44 86 TYR A O 1
ATOM 704 N N . ASP A 1 87 ? 2.755 -5.601 -15.795 1.00 87.56 87 ASP A N 1
ATOM 705 C CA . ASP A 1 87 ? 3.179 -4.982 -17.052 1.00 87.56 87 ASP A CA 1
ATOM 706 C C . ASP A 1 87 ? 4.298 -5.783 -17.736 1.00 87.56 87 ASP A C 1
ATOM 708 O O . ASP A 1 87 ? 4.311 -5.921 -18.961 1.00 87.56 87 ASP A O 1
ATOM 712 N N . ARG A 1 88 ? 5.206 -6.385 -16.956 1.00 87.62 88 ARG A N 1
ATOM 713 C CA . ARG A 1 88 ? 6.229 -7.307 -17.466 1.00 87.62 88 ARG A CA 1
ATOM 714 C C . ARG A 1 88 ? 5.614 -8.588 -18.021 1.00 87.62 88 ARG A C 1
ATOM 716 O O . ARG A 1 88 ? 5.996 -8.992 -19.112 1.00 87.62 88 ARG A O 1
ATOM 723 N N . ALA A 1 89 ? 4.645 -9.190 -17.331 1.00 88.44 89 ALA A N 1
ATOM 724 C CA . ALA A 1 89 ? 3.948 -10.382 -17.820 1.00 88.44 89 ALA A CA 1
ATOM 725 C C . ALA A 1 89 ? 3.202 -10.123 -19.142 1.00 88.44 89 ALA A C 1
ATOM 727 O O . ALA A 1 89 ? 3.081 -11.017 -19.974 1.00 88.44 89 ALA A O 1
ATOM 728 N N . ARG A 1 90 ? 2.749 -8.884 -19.363 1.00 88.81 90 ARG A N 1
ATOM 729 C CA . ARG A 1 90 ? 2.128 -8.441 -20.619 1.00 88.81 90 ARG A CA 1
ATOM 730 C C . ARG A 1 90 ? 3.142 -8.052 -21.709 1.00 88.81 90 ARG A C 1
ATOM 732 O O . ARG A 1 90 ? 2.737 -7.680 -22.806 1.00 88.81 90 ARG A O 1
ATOM 739 N N . GLY A 1 91 ? 4.443 -8.091 -21.421 1.00 87.25 91 GLY A N 1
ATOM 740 C CA . GLY A 1 91 ? 5.498 -7.691 -22.356 1.00 87.25 91 GLY A CA 1
ATOM 741 C C . GLY A 1 91 ? 5.581 -6.181 -22.606 1.00 87.25 91 GLY A C 1
ATOM 742 O O . GLY A 1 91 ? 6.212 -5.756 -23.571 1.00 87.25 91 GLY A O 1
ATOM 743 N N . ALA A 1 92 ? 4.975 -5.343 -21.754 1.00 85.88 92 ALA A N 1
ATOM 744 C CA . ALA A 1 92 ? 4.949 -3.892 -21.959 1.00 85.88 92 ALA A CA 1
ATOM 745 C C . ALA A 1 92 ? 6.368 -3.296 -22.014 1.00 85.88 92 ALA A C 1
ATOM 747 O O . ALA A 1 92 ? 6.664 -2.500 -22.905 1.00 85.88 92 ALA A O 1
ATOM 748 N N . TYR A 1 93 ? 7.260 -3.753 -21.127 1.00 83.62 93 TYR A N 1
ATOM 749 C CA . TYR A 1 93 ? 8.661 -3.315 -21.050 1.00 83.62 93 TYR A CA 1
ATOM 750 C C . TYR A 1 93 ? 9.548 -3.810 -22.202 1.00 83.62 93 TYR A C 1
ATOM 752 O O . TYR A 1 93 ? 10.687 -3.372 -22.318 1.00 83.62 93 TYR A O 1
ATOM 760 N N . GLU A 1 94 ? 9.044 -4.708 -23.047 1.00 86.00 94 GLU A N 1
ATOM 761 C CA . GLU A 1 94 ? 9.771 -5.244 -24.203 1.00 86.00 94 GLU A CA 1
ATOM 762 C C . GLU A 1 94 ? 9.237 -4.714 -25.535 1.00 86.00 94 GLU A C 1
ATOM 764 O O . GLU A 1 94 ? 9.801 -4.993 -26.591 1.00 86.00 94 GLU A O 1
ATOM 769 N N . SER A 1 95 ? 8.150 -3.943 -25.495 1.00 90.31 95 SER A N 1
ATOM 770 C CA . SER A 1 95 ? 7.547 -3.374 -26.691 1.00 90.31 95 SER A CA 1
ATOM 771 C C . SER A 1 95 ? 8.391 -2.224 -27.243 1.00 90.31 95 SER A C 1
ATOM 773 O O . SER A 1 95 ? 8.873 -1.365 -26.500 1.00 90.31 95 SER A O 1
ATOM 775 N N . ARG A 1 96 ? 8.522 -2.174 -28.575 1.00 90.38 96 ARG A N 1
ATOM 776 C CA . ARG A 1 96 ? 9.245 -1.105 -29.282 1.00 90.38 96 ARG A CA 1
ATOM 777 C C . ARG A 1 96 ? 8.732 0.282 -28.895 1.00 90.38 96 ARG A C 1
ATOM 779 O O . ARG A 1 96 ? 9.525 1.163 -28.603 1.00 90.38 96 ARG A O 1
ATOM 786 N N . THR A 1 97 ? 7.413 0.459 -28.824 1.00 90.38 97 THR A N 1
ATOM 787 C CA . THR A 1 97 ? 6.783 1.745 -28.483 1.00 90.38 97 THR A CA 1
ATOM 788 C C . THR A 1 97 ? 7.152 2.219 -27.080 1.00 90.38 97 THR A C 1
ATOM 790 O O . THR A 1 97 ? 7.471 3.393 -26.897 1.00 90.38 97 THR A O 1
ATOM 793 N N . PHE A 1 98 ? 7.139 1.320 -26.091 1.00 90.81 98 PHE A N 1
ATOM 794 C CA . PHE A 1 98 ? 7.548 1.645 -24.728 1.00 90.81 98 PHE A CA 1
ATOM 795 C C . PHE A 1 98 ? 9.031 2.010 -24.660 1.00 90.81 98 PHE A C 1
ATOM 797 O O . PHE A 1 98 ? 9.377 3.037 -24.070 1.00 90.81 98 PHE A O 1
ATOM 804 N N . LEU A 1 99 ? 9.899 1.185 -25.252 1.00 91.31 99 LEU A N 1
ATOM 805 C CA . LEU A 1 99 ? 11.345 1.393 -25.221 1.00 91.31 99 LEU A CA 1
ATOM 806 C C . LEU A 1 99 ? 11.722 2.701 -25.918 1.00 91.31 99 LEU A C 1
ATOM 808 O O . LEU A 1 99 ? 12.392 3.541 -25.325 1.00 91.31 99 LEU A O 1
ATOM 812 N N . GLU A 1 100 ? 11.200 2.929 -27.118 1.00 93.62 100 GLU A N 1
ATOM 813 C CA . GLU A 1 100 ? 11.453 4.130 -27.906 1.00 93.62 100 GLU A CA 1
ATOM 814 C C . GLU A 1 100 ? 10.980 5.401 -27.186 1.00 93.62 100 GLU A C 1
ATOM 816 O O . GLU A 1 100 ? 11.739 6.363 -27.045 1.00 93.62 100 GLU A O 1
ATOM 821 N N . ALA A 1 101 ? 9.748 5.402 -26.663 1.00 92.88 101 ALA A N 1
ATOM 822 C CA . ALA A 1 101 ? 9.214 6.540 -25.920 1.00 92.88 101 ALA A CA 1
ATOM 823 C C . ALA A 1 101 ? 10.015 6.808 -24.640 1.00 92.88 101 ALA A C 1
ATOM 825 O O . ALA A 1 101 ? 10.283 7.963 -24.300 1.00 92.88 101 ALA A O 1
ATOM 826 N N . THR A 1 102 ? 10.424 5.749 -23.937 1.00 91.00 102 THR A N 1
ATOM 827 C CA . THR A 1 102 ? 11.197 5.877 -22.703 1.00 91.00 102 THR A CA 1
ATOM 828 C C . THR A 1 102 ? 12.587 6.429 -22.988 1.00 91.00 102 THR A C 1
ATOM 830 O O . THR A 1 102 ? 12.989 7.383 -22.329 1.00 91.00 102 THR A O 1
ATOM 833 N N . LEU A 1 103 ? 13.294 5.903 -23.988 1.00 92.12 103 LEU A N 1
ATOM 834 C CA . LEU A 1 103 ? 14.624 6.375 -24.380 1.00 92.12 103 LEU A CA 1
ATOM 835 C C . LEU A 1 103 ? 14.587 7.842 -24.822 1.00 92.12 103 LEU A C 1
ATOM 837 O O . LEU A 1 103 ? 15.337 8.656 -24.277 1.00 92.12 103 LEU A O 1
ATOM 841 N N . ARG A 1 104 ? 13.621 8.226 -25.669 1.00 93.38 104 ARG A N 1
ATOM 842 C CA . ARG A 1 104 ? 13.410 9.632 -26.059 1.00 93.38 104 ARG A CA 1
ATOM 843 C C . ARG A 1 104 ? 13.124 10.531 -24.857 1.00 93.38 104 ARG A C 1
ATOM 845 O O . ARG A 1 104 ? 13.711 11.604 -24.743 1.00 93.38 104 ARG A O 1
ATOM 852 N N . LEU A 1 105 ? 12.287 10.088 -23.914 1.00 92.25 105 LEU A N 1
ATOM 853 C CA . LEU A 1 105 ? 12.017 10.822 -22.669 1.00 92.25 105 LEU A CA 1
ATOM 854 C C . LEU A 1 105 ? 13.280 10.994 -21.805 1.00 92.25 105 LEU A C 1
ATOM 856 O O . LEU A 1 105 ? 13.400 11.967 -21.053 1.00 92.25 105 LEU A O 1
ATOM 860 N N . LYS A 1 106 ? 14.224 10.051 -21.879 1.00 89.12 106 LYS A N 1
ATOM 861 C CA . LYS A 1 106 ? 15.532 10.151 -21.217 1.00 89.12 106 LYS A CA 1
ATOM 862 C C . LYS A 1 106 ? 16.566 10.940 -22.024 1.00 89.12 106 LYS A C 1
ATOM 864 O O . LYS A 1 106 ? 17.613 11.243 -21.462 1.00 89.12 106 LYS A O 1
ATOM 869 N N . GLY A 1 107 ? 16.249 11.346 -23.254 1.00 90.62 107 GLY A N 1
ATOM 870 C CA . GLY A 1 107 ? 17.152 12.072 -24.150 1.00 90.62 107 GLY A CA 1
ATOM 871 C C . GLY A 1 107 ? 18.171 11.173 -24.853 1.00 90.62 107 GLY A C 1
ATOM 872 O O . GLY A 1 107 ? 19.213 11.667 -25.266 1.00 90.62 107 GLY A O 1
ATOM 873 N N . ILE A 1 108 ? 17.894 9.870 -24.950 1.00 91.44 108 ILE A N 1
ATOM 874 C CA . ILE A 1 108 ? 18.718 8.886 -25.659 1.00 91.44 108 ILE A CA 1
ATOM 875 C C . ILE A 1 108 ? 18.069 8.632 -27.020 1.00 91.44 108 ILE A C 1
ATOM 877 O O . ILE A 1 108 ? 16.861 8.392 -27.091 1.00 91.44 108 ILE A O 1
ATOM 881 N N . GLU A 1 109 ? 18.862 8.688 -28.091 1.00 92.44 109 GLU A N 1
ATOM 882 C CA . GLU A 1 109 ? 18.399 8.321 -29.427 1.00 92.44 109 GLU A CA 1
ATOM 883 C C . GLU A 1 109 ? 18.169 6.800 -29.492 1.00 92.44 109 GLU A C 1
ATOM 885 O O . GLU A 1 109 ? 19.104 6.030 -29.233 1.00 92.44 109 GLU A O 1
ATOM 890 N N . PRO A 1 110 ? 16.931 6.346 -29.765 1.00 92.88 110 PRO A N 1
ATOM 891 C CA . PRO A 1 110 ? 16.620 4.924 -29.802 1.00 92.88 110 PRO A CA 1
ATOM 892 C C . PRO A 1 110 ? 17.343 4.232 -30.957 1.00 92.88 110 PRO A C 1
ATOM 894 O O . PRO A 1 110 ? 17.272 4.697 -32.093 1.00 92.88 110 PRO A O 1
ATOM 897 N N . ALA A 1 111 ? 17.984 3.098 -30.677 1.00 92.75 111 ALA A N 1
ATOM 898 C CA . ALA A 1 111 ? 18.523 2.229 -31.721 1.00 92.75 111 ALA A CA 1
ATOM 899 C C . ALA A 1 111 ? 17.422 1.763 -32.694 1.00 92.75 111 ALA A C 1
ATOM 901 O O . ALA A 1 111 ? 16.258 1.656 -32.317 1.00 92.75 111 ALA A O 1
ATOM 902 N N . GLU A 1 112 ? 17.772 1.447 -33.943 1.00 88.94 112 GLU A N 1
ATOM 903 C CA . GLU A 1 112 ? 16.789 0.994 -34.941 1.00 88.94 112 GLU A CA 1
ATOM 904 C C . GLU A 1 112 ? 16.188 -0.380 -34.606 1.00 88.94 112 GLU A C 1
ATOM 906 O O . GLU A 1 112 ? 15.017 -0.638 -34.911 1.00 88.94 112 GLU A O 1
ATOM 911 N N . ASP A 1 113 ? 16.977 -1.232 -33.946 1.00 92.69 113 ASP A N 1
ATOM 912 C CA . ASP A 1 113 ? 16.595 -2.581 -33.546 1.00 92.69 113 ASP A CA 1
ATOM 913 C C . ASP A 1 113 ? 16.156 -2.677 -32.072 1.00 92.69 113 ASP A C 1
ATOM 915 O O . ASP A 1 113 ? 16.646 -1.967 -31.189 1.00 92.69 113 ASP A O 1
ATOM 919 N N . ILE A 1 114 ? 15.225 -3.597 -31.804 1.00 88.50 114 ILE A N 1
ATOM 920 C CA . ILE A 1 114 ? 14.617 -3.810 -30.486 1.00 88.50 114 ILE A CA 1
ATOM 921 C C . ILE A 1 114 ? 15.652 -4.314 -29.476 1.00 88.50 114 ILE A C 1
ATOM 923 O O . ILE A 1 114 ? 15.608 -3.893 -28.318 1.00 88.50 114 ILE A O 1
ATOM 927 N N . GLU A 1 115 ? 16.588 -5.179 -29.878 1.00 90.19 115 GLU A N 1
ATOM 928 C CA . GLU A 1 115 ? 17.639 -5.661 -28.971 1.00 90.19 115 GLU A CA 1
ATOM 929 C C . GLU A 1 115 ? 18.575 -4.521 -28.559 1.00 90.19 115 GLU A C 1
ATOM 931 O O . GLU A 1 115 ? 18.896 -4.376 -27.376 1.00 90.19 115 GLU A O 1
ATOM 936 N N . GLY A 1 116 ? 18.906 -3.635 -29.503 1.00 91.06 116 GLY A N 1
ATOM 937 C CA . GLY A 1 116 ? 19.659 -2.411 -29.233 1.00 91.06 116 GLY A CA 1
ATOM 938 C C . GLY A 1 116 ? 18.941 -1.482 -28.248 1.00 91.06 116 GLY A C 1
ATOM 939 O O . GLY A 1 116 ? 19.545 -1.022 -27.278 1.00 91.06 116 GLY A O 1
ATOM 940 N N . MET A 1 117 ? 17.634 -1.255 -28.430 1.00 92.75 117 MET A N 1
ATOM 941 C CA . MET A 1 117 ? 16.842 -0.440 -27.497 1.00 92.75 117 MET A CA 1
ATOM 942 C C . MET A 1 117 ? 16.765 -1.064 -26.093 1.00 92.75 117 MET A C 1
ATOM 944 O O . MET A 1 117 ? 16.804 -0.346 -25.091 1.00 92.75 117 MET A O 1
ATOM 948 N N . LYS A 1 118 ? 16.663 -2.398 -25.999 1.00 91.25 118 LYS A N 1
ATOM 949 C CA . LYS A 1 118 ? 16.669 -3.124 -24.717 1.00 91.25 118 LYS A CA 1
ATOM 950 C C . LYS A 1 118 ? 17.996 -2.932 -23.977 1.00 91.25 118 LYS A C 1
ATOM 952 O O . LYS A 1 118 ? 17.972 -2.644 -22.781 1.00 91.25 118 LYS A O 1
ATOM 957 N N . ALA A 1 119 ? 19.123 -3.030 -24.683 1.00 92.25 119 ALA A N 1
ATOM 958 C CA . ALA A 1 119 ? 20.447 -2.792 -24.110 1.00 92.25 119 ALA A CA 1
ATOM 959 C C . ALA A 1 119 ? 20.584 -1.353 -23.583 1.00 92.25 119 ALA A C 1
ATOM 961 O O . ALA A 1 119 ? 20.900 -1.158 -22.411 1.00 92.25 119 ALA A O 1
ATOM 962 N N . GLN A 1 120 ? 20.215 -0.350 -24.393 1.00 92.31 120 GLN A N 1
ATOM 963 C CA . GLN A 1 120 ? 20.223 1.061 -23.977 1.00 92.31 120 GLN A CA 1
ATOM 964 C C . GLN A 1 120 ? 19.361 1.310 -22.728 1.00 92.31 120 GLN A C 1
ATOM 966 O O . GLN A 1 120 ? 19.722 2.105 -21.857 1.00 92.31 120 GLN A O 1
ATOM 971 N N . TYR A 1 121 ? 18.207 0.645 -22.633 1.00 90.44 121 TYR A N 1
ATOM 972 C CA . TYR A 1 121 ? 17.304 0.784 -21.495 1.00 90.44 121 TYR A CA 1
ATOM 973 C C . TYR A 1 121 ? 17.877 0.183 -20.202 1.00 90.44 121 TYR A C 1
ATOM 975 O O . TYR A 1 121 ? 17.782 0.816 -19.147 1.00 90.44 121 TYR A O 1
ATOM 983 N N . GLU A 1 122 ? 18.476 -1.009 -20.257 1.00 90.19 122 GLU A N 1
ATOM 984 C CA . GLU A 1 122 ? 19.099 -1.623 -19.077 1.00 90.19 122 GLU A CA 1
ATOM 985 C C . GLU A 1 122 ? 20.383 -0.886 -18.660 1.00 90.19 122 GLU A C 1
ATOM 987 O O . GLU A 1 122 ? 20.561 -0.629 -17.469 1.00 90.19 122 GLU A O 1
ATOM 992 N N . ASP A 1 123 ? 21.197 -0.411 -19.607 1.00 91.31 123 ASP A N 1
ATOM 993 C CA . ASP A 1 123 ? 22.360 0.441 -19.312 1.00 91.31 123 ASP A CA 1
ATOM 994 C C . ASP A 1 123 ? 21.944 1.730 -18.594 1.00 91.31 123 ASP A C 1
ATOM 996 O O . ASP A 1 123 ? 22.504 2.094 -17.554 1.00 91.31 123 ASP A O 1
ATOM 1000 N N . TRP A 1 124 ? 20.899 2.399 -19.095 1.00 90.25 124 TRP A N 1
ATOM 1001 C CA . TRP A 1 124 ? 20.332 3.579 -18.441 1.00 90.25 124 TRP A CA 1
ATOM 1002 C C . TRP A 1 124 ? 19.857 3.269 -17.018 1.00 90.25 124 TRP A C 1
ATOM 1004 O O . TRP A 1 124 ? 20.069 4.061 -16.098 1.00 90.25 124 TRP A O 1
ATOM 1014 N N . LYS A 1 125 ? 19.205 2.126 -16.813 1.00 86.62 125 LYS A N 1
ATOM 1015 C CA . LYS A 1 125 ? 18.679 1.714 -15.510 1.00 86.62 125 LYS A CA 1
ATOM 1016 C C . LYS A 1 125 ? 19.798 1.459 -14.504 1.00 86.62 125 LYS A C 1
ATOM 1018 O O . LYS A 1 125 ? 19.678 1.894 -13.360 1.00 86.62 125 LYS A O 1
ATOM 1023 N N . ILE A 1 126 ? 20.887 0.819 -14.937 1.00 86.62 126 ILE A N 1
ATOM 1024 C CA . ILE A 1 126 ? 22.093 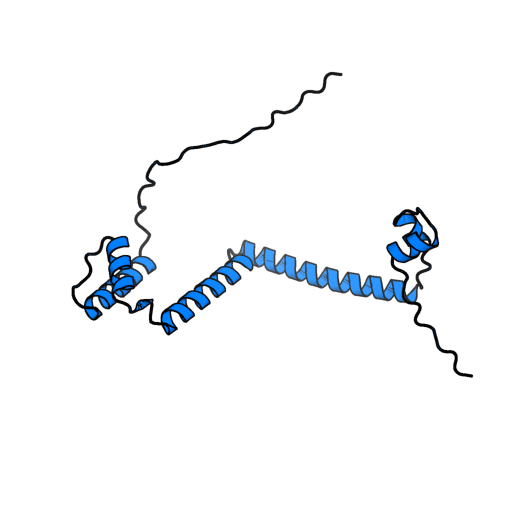0.607 -14.129 1.00 86.62 126 ILE A CA 1
ATOM 1025 C C . ILE A 1 126 ? 22.677 1.966 -13.723 1.00 86.62 126 ILE A C 1
ATOM 1027 O O . ILE A 1 126 ? 22.833 2.227 -12.528 1.00 86.62 126 ILE A O 1
ATOM 1031 N N . GLN A 1 127 ? 22.877 2.875 -14.683 1.00 83.69 127 GLN A N 1
ATOM 1032 C CA . GLN A 1 127 ? 23.383 4.229 -14.422 1.00 83.69 127 GLN A CA 1
ATOM 1033 C C . GLN A 1 127 ? 22.472 5.035 -13.481 1.00 83.69 127 GLN A C 1
ATOM 1035 O O . GLN A 1 127 ? 22.953 5.695 -12.564 1.00 83.69 127 GLN A O 1
ATOM 1040 N N . ALA A 1 128 ? 21.151 4.948 -13.657 1.00 77.81 128 ALA A N 1
ATOM 1041 C CA . ALA A 1 128 ? 20.168 5.636 -12.822 1.00 77.81 128 ALA A CA 1
ATOM 1042 C C . ALA A 1 128 ? 20.046 5.046 -11.405 1.00 77.81 128 ALA A C 1
ATOM 1044 O O . ALA A 1 128 ? 19.583 5.735 -10.498 1.00 77.81 128 ALA A O 1
ATOM 1045 N N . SER A 1 129 ? 20.421 3.777 -11.217 1.00 67.81 129 SER A N 1
ATOM 1046 C CA . SER A 1 129 ? 20.392 3.095 -9.918 1.00 67.81 129 SER A CA 1
ATOM 1047 C C . SER A 1 129 ? 21.675 3.269 -9.096 1.00 67.81 129 SER A C 1
ATOM 1049 O O . SER A 1 129 ? 21.614 3.164 -7.874 1.00 67.81 129 SER A O 1
ATOM 1051 N N . GLY A 1 130 ? 22.810 3.561 -9.746 1.00 52.69 130 GLY A N 1
ATOM 1052 C CA . GLY A 1 130 ? 24.119 3.729 -9.101 1.00 52.69 130 GLY A CA 1
ATOM 1053 C C . GLY A 1 130 ? 24.658 5.165 -9.047 1.00 52.69 130 GLY A C 1
ATOM 1054 O O . GLY A 1 130 ? 25.659 5.398 -8.377 1.00 52.69 130 GLY A O 1
ATOM 1055 N N . GLY A 1 131 ? 24.033 6.127 -9.733 1.00 41.31 131 GLY A N 1
ATOM 1056 C CA . GLY A 1 131 ? 24.515 7.506 -9.835 1.00 41.31 131 GLY A CA 1
ATOM 1057 C C . GLY A 1 131 ? 23.516 8.527 -9.299 1.00 41.31 131 GLY A C 1
ATOM 1058 O O . GLY A 1 131 ? 22.371 8.588 -9.745 1.00 41.31 131 GLY A O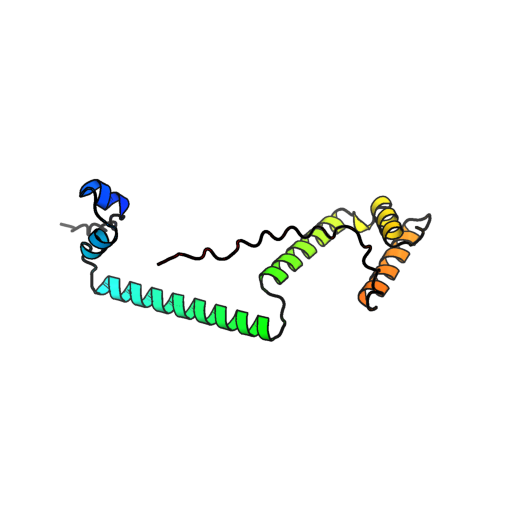 1
ATOM 1059 N N . GLU A 1 132 ? 23.977 9.352 -8.362 1.00 41.44 132 GLU A N 1
ATOM 1060 C CA . GLU A 1 132 ? 23.327 10.575 -7.897 1.00 41.44 132 GLU A CA 1
ATOM 1061 C C . GLU A 1 132 ? 22.727 11.354 -9.080 1.00 41.44 132 GLU A C 1
ATOM 1063 O O . GLU A 1 132 ? 23.413 11.716 -10.040 1.00 41.44 132 GLU A O 1
ATOM 1068 N N . LEU A 1 133 ? 21.407 11.560 -9.050 1.00 41.25 133 LEU A N 1
ATOM 1069 C CA . LEU A 1 133 ? 20.691 12.253 -10.113 1.00 41.25 133 LEU A CA 1
ATOM 1070 C C . LEU A 1 133 ? 21.274 13.661 -10.268 1.00 41.25 133 LEU A C 1
ATOM 1072 O O . LEU A 1 133 ? 21.085 14.514 -9.403 1.00 41.25 133 LEU A O 1
ATOM 1076 N N . ARG A 1 134 ? 21.921 13.936 -11.408 1.00 39.22 134 ARG A N 1
ATOM 1077 C CA . ARG A 1 134 ? 22.240 15.304 -11.822 1.00 39.22 134 ARG A CA 1
ATOM 1078 C C . ARG A 1 134 ? 20.932 16.093 -11.825 1.00 39.22 134 ARG A C 1
ATOM 1080 O O . ARG A 1 134 ? 20.056 15.836 -12.652 1.00 39.22 134 ARG A O 1
ATOM 1087 N N . ASN A 1 135 ? 20.804 17.000 -10.856 1.00 38.62 135 ASN A N 1
ATOM 1088 C CA . ASN A 1 135 ? 19.663 17.884 -10.661 1.00 38.62 135 ASN A CA 1
ATOM 1089 C C . ASN A 1 135 ? 19.225 18.464 -12.008 1.00 38.62 135 ASN A C 1
ATOM 1091 O O . ASN A 1 135 ? 19.896 19.329 -12.572 1.00 38.62 135 ASN A O 1
ATOM 1095 N N . LYS A 1 136 ? 18.100 17.977 -12.541 1.00 40.62 136 LYS A N 1
ATOM 1096 C CA . LYS A 1 136 ? 17.412 18.681 -13.617 1.00 40.62 136 LYS A CA 1
ATOM 1097 C C . LYS A 1 136 ? 16.871 19.955 -12.985 1.00 40.62 136 LYS A C 1
ATOM 1099 O O . LYS A 1 136 ? 16.075 19.900 -12.048 1.00 40.62 136 LYS A O 1
ATOM 1104 N N . SER A 1 137 ? 17.398 21.079 -13.449 1.00 43.06 137 SER A N 1
ATOM 1105 C CA . SER A 1 137 ? 16.982 22.427 -13.095 1.00 43.06 137 SER A CA 1
ATOM 1106 C C . SER A 1 137 ? 15.457 22.511 -13.040 1.00 43.06 137 SER A C 1
ATOM 1108 O O . SER A 1 137 ? 14.758 22.145 -13.985 1.00 43.06 137 SER A O 1
ATOM 1110 N N . ARG A 1 138 ? 14.937 22.983 -11.903 1.00 39.03 138 ARG A N 1
ATOM 1111 C CA . ARG A 1 138 ? 13.546 23.417 -11.781 1.00 39.03 138 ARG A CA 1
ATOM 1112 C C . ARG A 1 138 ? 13.294 24.483 -12.848 1.00 39.03 138 ARG A C 1
ATOM 1114 O O . ARG A 1 138 ? 13.814 25.590 -12.735 1.00 39.03 138 ARG A O 1
ATOM 1121 N N . SER A 1 139 ? 12.511 24.148 -13.869 1.00 41.47 139 SER A N 1
ATOM 1122 C CA . SER A 1 139 ? 11.901 25.152 -14.740 1.00 41.47 139 SER A CA 1
ATOM 1123 C C . SER A 1 139 ? 10.948 26.020 -13.905 1.00 41.47 139 SER A C 1
ATOM 1125 O O . SER A 1 139 ? 10.162 25.467 -13.131 1.00 41.47 139 SER A O 1
ATOM 1127 N N . PRO A 1 140 ? 10.993 27.356 -14.039 1.00 45.81 140 PRO A N 1
ATOM 1128 C CA . PRO A 1 140 ? 10.189 28.282 -13.256 1.00 45.81 140 PRO A CA 1
ATOM 1129 C C . PRO A 1 140 ? 8.817 28.439 -13.911 1.00 45.81 140 PRO A C 1
ATOM 1131 O O . PRO A 1 140 ? 8.577 29.393 -14.642 1.00 45.81 140 PRO A O 1
ATOM 1134 N N . VAL A 1 141 ? 7.911 27.485 -13.714 1.00 41.81 141 VAL A N 1
ATOM 1135 C CA . VAL A 1 141 ? 6.517 27.661 -14.136 1.00 41.81 141 VAL A CA 1
ATOM 1136 C C . VAL A 1 141 ? 5.607 27.241 -12.987 1.00 41.81 141 VAL A C 1
ATOM 1138 O O . VAL A 1 141 ? 5.725 26.135 -12.471 1.00 41.81 141 VAL A O 1
ATOM 1141 N N . THR A 1 142 ? 4.736 28.185 -12.620 1.00 43.50 142 THR A N 1
ATOM 1142 C CA . THR A 1 142 ? 3.726 28.206 -11.546 1.00 43.50 142 THR A CA 1
ATOM 1143 C C . THR A 1 142 ? 4.230 28.466 -10.123 1.00 43.50 142 THR A C 1
ATOM 1145 O O . THR A 1 142 ? 4.142 27.610 -9.245 1.00 43.50 142 THR A O 1
ATOM 1148 N N . ASP A 1 143 ? 4.658 29.704 -9.869 1.00 39.38 143 ASP A N 1
ATOM 1149 C CA . ASP A 1 143 ? 4.349 30.347 -8.591 1.00 39.38 143 ASP A CA 1
ATOM 1150 C C . ASP A 1 143 ? 2.941 30.955 -8.709 1.00 39.38 143 ASP A C 1
ATOM 1152 O O . ASP A 1 143 ? 2.742 32.031 -9.269 1.00 39.38 143 ASP A O 1
ATOM 1156 N N . SER A 1 144 ? 1.931 30.203 -8.280 1.00 44.38 144 SER A N 1
ATOM 1157 C CA . SER A 1 144 ? 0.604 30.749 -7.995 1.00 44.38 144 SER A CA 1
ATOM 1158 C C . SER A 1 144 ? 0.265 30.412 -6.549 1.00 44.38 144 SER A C 1
ATOM 1160 O O . SER A 1 144 ? -0.575 29.557 -6.258 1.00 44.38 144 SER A O 1
ATOM 1162 N N . GLY A 1 145 ? 0.985 31.057 -5.632 1.00 39.78 145 GLY A N 1
ATOM 1163 C CA . GLY A 1 145 ? 0.679 31.066 -4.210 1.00 39.78 145 GLY A CA 1
ATOM 1164 C C . GLY A 1 145 ? -0.635 31.793 -3.929 1.00 39.78 145 GLY A C 1
ATOM 1165 O O . GLY A 1 145 ? -0.646 32.985 -3.643 1.00 39.78 145 GLY A O 1
ATOM 1166 N N . PHE A 1 146 ? -1.754 31.069 -3.958 1.00 37.22 146 PHE A N 1
ATOM 1167 C CA . PHE A 1 146 ? -3.000 31.509 -3.331 1.00 37.22 146 PHE A CA 1
ATOM 1168 C C . PHE A 1 146 ? -3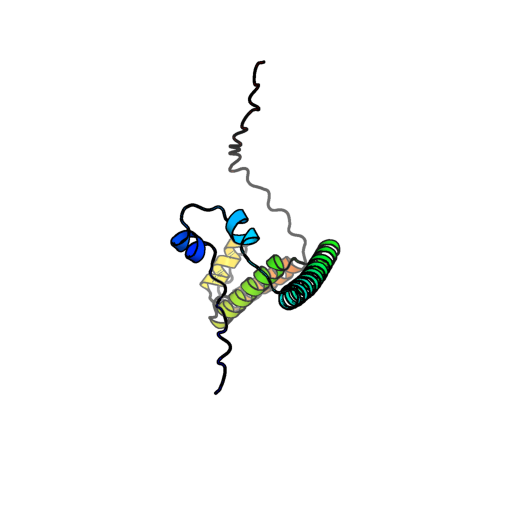.091 30.880 -1.935 1.00 37.22 146 PHE A C 1
ATOM 1170 O O . PHE A 1 146 ? -3.672 29.815 -1.729 1.00 37.22 146 PHE A O 1
ATOM 1177 N N . HIS A 1 147 ? -2.471 31.534 -0.955 1.00 42.03 147 HIS A N 1
ATOM 1178 C CA . HIS A 1 147 ? -2.720 31.265 0.458 1.00 42.03 147 HIS A CA 1
ATOM 1179 C C . HIS A 1 147 ? -3.688 32.319 0.992 1.00 42.03 147 HIS A C 1
ATOM 1181 O O . HIS A 1 147 ? -3.288 33.412 1.386 1.00 42.03 147 HIS A O 1
ATOM 1187 N N . SER A 1 148 ? -4.977 31.978 1.033 1.00 43.78 148 SER A N 1
ATOM 1188 C CA . SER A 1 148 ? -5.949 32.698 1.854 1.00 43.78 148 SER A CA 1
ATOM 1189 C C . SER A 1 148 ? -5.551 32.573 3.328 1.00 43.78 148 SER A C 1
ATOM 1191 O O . SER A 1 148 ? -5.859 31.578 3.984 1.00 43.78 148 SER A O 1
ATOM 1193 N N . ARG A 1 149 ? -4.877 33.592 3.871 1.00 42.91 149 ARG A N 1
ATOM 1194 C CA . ARG A 1 149 ? -4.849 33.822 5.318 1.00 42.91 149 ARG A CA 1
ATOM 1195 C C . ARG A 1 149 ? -6.218 34.350 5.730 1.00 42.91 149 ARG A C 1
ATOM 1197 O O . ARG A 1 149 ? -6.601 35.448 5.342 1.00 42.91 149 ARG A O 1
ATOM 1204 N N . ARG A 1 150 ? -6.942 33.586 6.547 1.00 47.34 150 ARG A N 1
ATOM 1205 C CA . ARG A 1 150 ? -7.943 34.171 7.444 1.00 47.34 150 ARG A CA 1
ATOM 1206 C C . ARG A 1 150 ? -7.171 34.980 8.488 1.00 47.34 150 ARG A C 1
ATOM 1208 O O . ARG A 1 150 ? -6.345 34.411 9.198 1.00 47.34 150 ARG A O 1
ATOM 1215 N N . GLY A 1 151 ? -7.378 36.293 8.512 1.00 46.81 151 GLY A N 1
ATOM 1216 C CA . GLY A 1 151 ? -6.863 37.160 9.570 1.00 46.81 151 GLY A CA 1
ATOM 1217 C C . GLY A 1 151 ? -7.563 36.874 10.906 1.00 46.81 151 GLY A C 1
ATOM 1218 O O . GLY A 1 151 ? -8.682 36.351 10.901 1.00 46.81 151 GLY A O 1
ATOM 1219 N N . PRO A 1 152 ? -6.918 37.174 12.044 1.00 49.91 152 PRO A N 1
ATOM 1220 C CA . PRO A 1 152 ? -7.565 37.105 13.347 1.00 49.91 152 PRO A CA 1
ATOM 1221 C C . PRO A 1 152 ? -8.676 38.161 13.429 1.00 49.91 152 PRO A C 1
ATOM 1223 O O . PRO A 1 152 ? -8.486 39.309 13.035 1.00 49.91 152 PRO A O 1
ATOM 1226 N N . ILE A 1 153 ? -9.846 37.745 13.908 1.00 53.59 153 ILE A N 1
ATOM 1227 C CA . ILE A 1 153 ? -10.977 38.624 14.210 1.00 53.59 153 ILE A CA 1
ATOM 1228 C C . ILE A 1 153 ? -10.709 39.222 15.592 1.00 53.59 153 ILE A C 1
ATOM 1230 O O . ILE A 1 153 ? -10.705 38.494 16.584 1.00 53.59 153 ILE A O 1
ATOM 1234 N N . GLU A 1 154 ? -10.465 40.527 15.652 1.00 47.91 154 GLU A N 1
ATOM 1235 C CA . GLU A 1 154 ? -10.478 41.282 16.904 1.00 47.91 154 GLU A CA 1
ATOM 1236 C C . GLU A 1 154 ? -11.934 41.452 17.359 1.00 47.91 154 GLU A C 1
ATOM 1238 O O . GLU A 1 154 ? -12.787 41.914 16.600 1.00 47.91 154 GLU A O 1
ATOM 1243 N N . VAL A 1 155 ? -12.227 41.033 18.590 1.00 52.06 155 VAL A N 1
ATOM 1244 C CA . VAL A 1 155 ? -13.522 41.245 19.248 1.00 52.06 155 VAL A CA 1
ATOM 1245 C C . VAL A 1 155 ? -13.362 42.460 20.165 1.00 52.06 155 VAL A C 1
ATOM 1247 O O . VAL A 1 155 ? -12.539 42.388 21.080 1.00 52.06 155 VAL A O 1
ATOM 1250 N N . PRO A 1 156 ? -14.086 43.572 19.949 1.00 55.34 156 PRO A N 1
ATOM 1251 C CA . PRO A 1 156 ? -14.077 44.681 20.893 1.00 55.34 156 PRO A CA 1
ATOM 1252 C C . PRO A 1 156 ? -14.887 44.334 22.151 1.00 55.34 156 PRO A C 1
ATOM 1254 O O . PRO A 1 156 ? -15.896 43.628 22.074 1.00 55.34 156 PRO A O 1
ATOM 1257 N N . ALA A 1 157 ? -14.395 44.825 23.290 1.00 51.72 157 ALA A N 1
ATOM 1258 C CA . ALA A 1 157 ? -15.033 44.763 24.605 1.00 51.72 157 ALA A CA 1
ATOM 1259 C C . ALA A 1 157 ? -16.247 45.697 24.714 1.00 51.72 157 ALA A C 1
ATOM 1261 O O . ALA A 1 157 ? -16.244 46.748 24.030 1.00 51.72 157 ALA A O 1
#

Radius of gyration: 31.76 Å; chains: 1; bounding box: 64×72×72 Å

pLDDT: mean 75.92, std 19.03, range [35.22, 96.12]

Foldseek 3Di:
DDPDPPPPPPQDPVRVCVVPPDDDPVVVVVPDPDDPVVVVVVVVVVVVVVVVVVVVVVVQVVCVVVVHQHPVRVVVVVVVVVVVVVCVVVCVLQDPVNLCVVCVVVVHHADPDSVSSNVVVVVVVVCVVPDDDPDPDPDPDDPPDPDDDPDDDDDDD

Sequence (157 aa):
MKNVQSSLQKESHNQYRNRVGRISGHQHLMSQKVDPSQRREEIERFSEASARIEKKVQSEIEEISQGAPTVRHKQKLVAKQNQIAYDRARGAYESRTFLEATLRLKGIEPAEDIEGMKAQYEDWKIQASGGELRNKSRSPVTDSGFHSRRGPIEVPA

Organism: NCBI:txid408172